Protein AF-A0A9E5WTF8-F1 (afdb_monomer)

Solvent-accessible surface area (backbone atoms only — not comparable to full-atom values): 7178 Å² total; per-residue (Å²): 110,54,44,48,62,85,76,63,56,69,70,56,24,52,53,30,28,55,54,28,50,52,54,48,51,51,21,52,51,52,34,66,78,70,57,61,86,68,51,60,61,52,31,54,53,49,21,54,51,39,41,59,47,38,70,58,53,43,78,58,86,84,55,96,36,55,44,57,60,79,51,29,36,63,36,16,71,74,64,34,52,36,41,21,32,50,19,43,41,53,34,50,52,49,29,27,73,78,64,65,52,28,14,75,66,26,38,20,43,42,34,34,53,38,20,43,48,42,9,42,47,40,32,53,52,49,53,50,53,48,53,63,63,60,65,71,77,78,126

Structure (mmCIF, N/CA/C/O backbone):
data_AF-A0A9E5WTF8-F1
#
_entry.id   AF-A0A9E5WTF8-F1
#
loop_
_atom_site.group_PDB
_atom_site.id
_atom_site.type_symbol
_atom_site.label_atom_id
_atom_site.label_alt_id
_atom_site.label_comp_id
_atom_site.label_asym_id
_atom_site.label_entity_id
_atom_site.label_seq_id
_atom_site.pdbx_PDB_ins_code
_atom_site.Cartn_x
_atom_site.Cartn_y
_atom_site.Cartn_z
_atom_site.occupancy
_atom_site.B_iso_or_equiv
_atom_site.auth_seq_id
_atom_site.auth_comp_id
_atom_site.auth_asym_id
_atom_site.auth_atom_id
_atom_site.pdbx_PDB_model_num
ATOM 1 N N . MET A 1 1 ? 8.956 -5.361 -1.681 1.00 86.56 1 MET A N 1
ATOM 2 C CA . MET A 1 1 ? 10.232 -4.750 -2.101 1.00 86.56 1 MET A CA 1
ATOM 3 C C . MET A 1 1 ? 10.077 -4.379 -3.545 1.00 86.56 1 MET A C 1
ATOM 5 O O . MET A 1 1 ? 9.512 -5.186 -4.265 1.00 86.56 1 MET A O 1
ATOM 9 N N . HIS A 1 2 ? 10.523 -3.206 -3.960 1.00 91.56 2 HIS A N 1
ATOM 10 C CA . HIS A 1 2 ? 10.220 -2.689 -5.289 1.00 91.56 2 HIS A CA 1
ATOM 11 C C . HIS A 1 2 ? 10.789 -3.562 -6.404 1.00 91.56 2 HIS A C 1
ATOM 13 O O . HIS A 1 2 ? 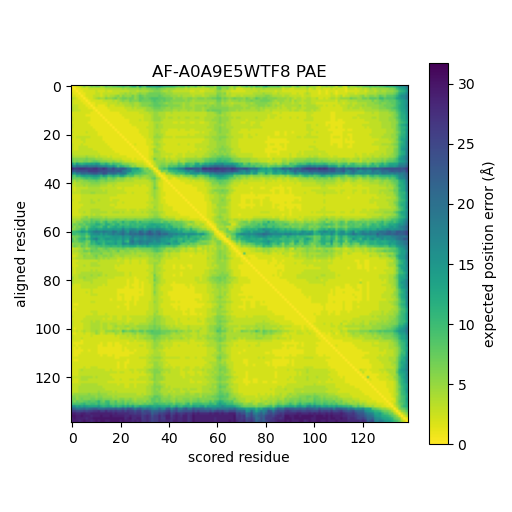11.931 -4.011 -6.358 1.00 91.56 2 HIS A O 1
ATOM 19 N N . ILE A 1 3 ? 9.954 -3.799 -7.407 1.00 91.94 3 ILE A N 1
ATOM 20 C CA . ILE A 1 3 ? 10.281 -4.511 -8.634 1.00 91.94 3 ILE A CA 1
ATOM 21 C C . ILE A 1 3 ? 10.601 -3.450 -9.693 1.00 91.94 3 ILE A C 1
ATOM 23 O O . ILE A 1 3 ? 9.733 -2.607 -9.964 1.00 91.94 3 ILE A O 1
ATOM 27 N N . PRO A 1 4 ? 11.817 -3.451 -10.269 1.00 90.69 4 PRO A N 1
ATOM 28 C CA . PRO A 1 4 ? 12.174 -2.552 -11.359 1.00 90.69 4 PRO A CA 1
ATOM 29 C C . PRO A 1 4 ? 11.550 -3.001 -12.688 1.00 90.69 4 PRO A C 1
ATOM 31 O O . PRO A 1 4 ? 11.152 -4.158 -12.859 1.00 90.69 4 PRO A O 1
ATOM 34 N N . ASP A 1 5 ? 11.471 -2.077 -13.646 1.00 90.38 5 ASP A N 1
ATOM 35 C CA . ASP A 1 5 ? 10.993 -2.393 -14.993 1.00 90.38 5 ASP A CA 1
ATOM 36 C C . ASP A 1 5 ? 11.931 -3.385 -15.701 1.00 90.38 5 ASP A C 1
ATOM 38 O O . ASP A 1 5 ? 13.136 -3.426 -15.457 1.00 90.38 5 ASP A O 1
ATOM 42 N N . GLY A 1 6 ? 11.362 -4.218 -16.577 1.00 87.56 6 GLY A N 1
ATOM 43 C CA . GLY A 1 6 ? 12.096 -5.247 -17.323 1.00 87.56 6 GLY A CA 1
ATOM 44 C C . GLY A 1 6 ? 12.270 -6.586 -16.596 1.00 87.56 6 GLY A C 1
ATOM 45 O O . GLY A 1 6 ? 12.685 -7.555 -17.223 1.00 87.56 6 GLY A O 1
ATOM 46 N N . VAL A 1 7 ? 11.910 -6.679 -15.308 1.00 89.62 7 VAL A N 1
ATOM 47 C CA . VAL A 1 7 ? 11.937 -7.950 -14.552 1.00 89.62 7 VAL A CA 1
ATOM 48 C C . VAL A 1 7 ? 10.707 -8.817 -14.827 1.00 89.62 7 VAL A C 1
ATOM 50 O O . VAL A 1 7 ? 10.803 -10.041 -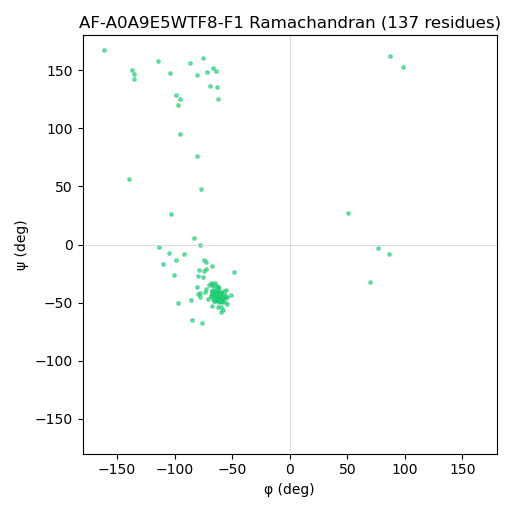14.861 1.00 89.62 7 VAL A O 1
ATOM 53 N N . LEU A 1 8 ? 9.541 -8.194 -15.007 1.00 91.31 8 LEU A N 1
ATOM 54 C CA . LEU A 1 8 ? 8.276 -8.884 -15.266 1.00 91.31 8 LEU A CA 1
ATOM 55 C C . LEU A 1 8 ? 7.894 -8.773 -16.742 1.00 91.31 8 LEU A C 1
ATOM 57 O O . LEU A 1 8 ? 8.152 -7.752 -17.383 1.00 91.31 8 LEU A O 1
ATOM 61 N N . SER A 1 9 ? 7.233 -9.807 -17.271 1.00 95.25 9 SER A N 1
ATOM 62 C CA . SER A 1 9 ? 6.649 -9.743 -18.611 1.00 95.25 9 SER A CA 1
ATOM 63 C C . SER A 1 9 ? 5.494 -8.739 -18.649 1.00 95.25 9 SER A C 1
ATOM 65 O O . SER A 1 9 ? 4.795 -8.521 -17.655 1.00 95.25 9 SER A O 1
ATOM 67 N N . THR A 1 10 ? 5.256 -8.146 -19.818 1.00 94.00 10 THR A N 1
ATOM 68 C CA . THR A 1 10 ? 4.179 -7.166 -20.021 1.00 94.00 10 THR A CA 1
ATOM 69 C C . THR A 1 10 ? 2.813 -7.722 -19.617 1.00 94.00 10 THR A C 1
ATOM 71 O O . THR A 1 10 ? 2.025 -7.021 -18.990 1.00 94.00 10 THR A O 1
ATOM 74 N N . GLU A 1 11 ? 2.553 -8.997 -19.905 1.00 95.75 11 GLU A N 1
ATOM 75 C CA . GLU A 1 11 ? 1.315 -9.689 -19.534 1.00 95.75 11 GLU A CA 1
ATOM 76 C C . GLU A 1 11 ? 1.105 -9.714 -18.013 1.00 95.75 11 GLU A C 1
ATOM 78 O O . GLU A 1 11 ? 0.014 -9.406 -17.529 1.00 95.75 11 GLU A O 1
ATOM 83 N N . VAL A 1 12 ? 2.161 -10.006 -17.244 1.00 96.19 12 VAL A N 1
ATOM 84 C CA . VAL A 1 12 ? 2.115 -10.011 -15.774 1.00 96.19 12 VAL A CA 1
ATOM 85 C C . VAL A 1 12 ? 1.917 -8.597 -15.233 1.00 96.19 12 VAL A C 1
ATOM 87 O O . VAL A 1 12 ? 1.113 -8.401 -14.320 1.00 96.19 12 VAL A O 1
ATOM 90 N N . CYS A 1 13 ? 2.596 -7.599 -15.800 1.00 96.00 13 CYS A N 1
ATOM 91 C CA . CYS A 1 13 ? 2.407 -6.196 -15.425 1.00 96.00 13 CYS A CA 1
ATOM 92 C C . CYS A 1 13 ? 0.956 -5.741 -15.635 1.00 96.00 13 CYS A C 1
ATOM 94 O O . CYS A 1 13 ? 0.359 -5.152 -14.735 1.00 96.00 13 CYS A O 1
ATOM 96 N N . VAL A 1 14 ? 0.352 -6.074 -16.781 1.00 96.25 14 VAL A N 1
ATOM 97 C CA . VAL A 1 14 ? -1.051 -5.745 -17.074 1.00 96.25 14 VAL A CA 1
ATOM 98 C C . VAL A 1 14 ? -1.993 -6.472 -16.116 1.00 96.25 14 VAL A C 1
ATOM 100 O O . VAL A 1 14 ? -2.852 -5.837 -15.503 1.00 96.25 14 VAL A O 1
ATOM 103 N N . ALA A 1 15 ? -1.816 -7.782 -15.928 1.00 97.38 15 ALA A N 1
ATOM 104 C CA . ALA A 1 15 ? -2.671 -8.576 -15.049 1.00 97.38 15 ALA A CA 1
ATOM 105 C C . ALA A 1 15 ? -2.623 -8.073 -13.597 1.00 97.38 15 ALA A C 1
ATOM 107 O O . ALA A 1 15 ? -3.661 -7.825 -12.979 1.00 97.38 15 ALA A O 1
ATOM 108 N N . THR A 1 16 ? -1.420 -7.860 -13.058 1.00 97.31 16 THR A N 1
ATOM 109 C CA . THR A 1 16 ? -1.239 -7.319 -11.702 1.00 97.31 16 THR A CA 1
ATOM 110 C C . THR A 1 16 ? -1.728 -5.877 -11.588 1.00 97.31 16 THR A C 1
ATOM 112 O O . THR A 1 16 ? -2.297 -5.519 -10.561 1.00 97.31 16 THR A O 1
ATOM 115 N N . GLY A 1 17 ? -1.594 -5.066 -12.641 1.00 97.12 17 GLY A N 1
ATOM 116 C CA . GLY A 1 17 ? -2.163 -3.721 -12.725 1.00 97.12 17 GLY A CA 1
ATOM 117 C C . GLY A 1 17 ? -3.683 -3.710 -12.590 1.00 97.12 17 GLY A C 1
ATOM 118 O O . GLY A 1 17 ? -4.213 -2.961 -11.771 1.00 97.12 17 GLY A O 1
ATOM 119 N N . VAL A 1 18 ? -4.385 -4.581 -13.320 1.00 97.81 18 VAL A N 1
ATOM 120 C CA . VAL A 1 18 ? -5.852 -4.706 -13.238 1.00 97.81 18 VAL A CA 1
ATOM 121 C C . VAL A 1 18 ? -6.292 -5.139 -11.838 1.00 97.81 18 VAL A C 1
ATOM 123 O O . VAL A 1 18 ? -7.189 -4.527 -11.254 1.00 97.81 18 VAL A O 1
ATOM 126 N N . VAL A 1 19 ? -5.642 -6.156 -11.265 1.00 97.88 19 VAL A N 1
ATOM 127 C CA . VAL A 1 19 ? -5.968 -6.643 -9.913 1.00 97.88 19 VAL A CA 1
ATOM 128 C C . VAL A 1 19 ? -5.723 -5.556 -8.862 1.00 97.88 19 VAL A C 1
ATOM 130 O O . VAL A 1 19 ? -6.586 -5.305 -8.017 1.00 97.88 19 VAL A O 1
ATOM 133 N N . SER A 1 20 ? -4.582 -4.870 -8.935 1.00 97.38 20 SER A N 1
ATOM 134 C CA . SER A 1 20 ? -4.243 -3.769 -8.032 1.00 97.38 20 SER A CA 1
ATOM 135 C C . SER A 1 20 ? -5.209 -2.600 -8.151 1.00 97.38 20 SER A C 1
ATOM 137 O O . SER A 1 20 ? -5.655 -2.082 -7.130 1.00 97.38 20 SER A O 1
ATOM 139 N N . ALA A 1 21 ? -5.599 -2.216 -9.369 1.00 97.69 21 ALA A N 1
ATOM 140 C CA . ALA A 1 21 ? -6.591 -1.168 -9.585 1.00 97.69 21 ALA A CA 1
ATOM 141 C C . ALA A 1 21 ? -7.937 -1.526 -8.933 1.00 97.69 21 ALA A C 1
ATOM 143 O O . ALA A 1 21 ? -8.537 -0.684 -8.265 1.00 97.69 21 ALA A O 1
ATOM 144 N N . GLY A 1 22 ? -8.376 -2.785 -9.046 1.00 97.88 22 GLY A N 1
ATOM 145 C CA . GLY A 1 22 ? -9.568 -3.282 -8.356 1.00 97.88 22 GLY A CA 1
ATOM 146 C C . GLY A 1 22 ? -9.448 -3.206 -6.830 1.00 97.88 22 GLY A C 1
ATOM 147 O O . GLY A 1 22 ? -10.342 -2.687 -6.160 1.00 97.88 22 GLY A O 1
ATOM 148 N N . ALA A 1 23 ? -8.323 -3.661 -6.269 1.00 97.25 23 ALA A N 1
ATOM 149 C CA . ALA A 1 23 ? -8.081 -3.642 -4.826 1.00 97.25 23 ALA A CA 1
ATOM 150 C C . ALA A 1 23 ? -8.016 -2.213 -4.252 1.00 97.25 23 ALA A C 1
ATOM 152 O O . ALA A 1 23 ? -8.615 -1.925 -3.210 1.00 97.25 23 ALA A O 1
ATOM 153 N N . VAL A 1 24 ? -7.334 -1.298 -4.945 1.00 97.38 24 VAL A N 1
ATOM 154 C CA . VAL A 1 24 ? -7.237 0.117 -4.561 1.00 97.38 24 VAL A CA 1
ATOM 155 C C . VAL A 1 24 ? -8.585 0.813 -4.724 1.00 97.38 24 VAL A C 1
ATOM 157 O O . VAL A 1 24 ? -9.015 1.517 -3.812 1.00 97.38 24 VAL A O 1
ATOM 160 N N . GLY A 1 25 ? -9.297 0.576 -5.829 1.00 96.94 25 GLY A N 1
ATOM 161 C CA . GLY A 1 25 ? -10.637 1.118 -6.061 1.00 96.94 25 GLY A CA 1
ATOM 162 C C . GLY A 1 25 ? -11.630 0.693 -4.978 1.00 96.94 25 GLY A C 1
ATOM 163 O O . GLY A 1 25 ? -12.352 1.526 -4.426 1.00 96.94 25 GLY A O 1
ATOM 164 N N . TYR A 1 26 ? -11.604 -0.583 -4.590 1.00 96.31 26 TYR A N 1
ATOM 165 C CA . TYR A 1 26 ? -12.406 -1.087 -3.478 1.00 96.31 26 TYR A CA 1
ATOM 166 C C . TYR A 1 26 ? -12.004 -0.460 -2.135 1.00 96.31 26 TYR A C 1
ATOM 168 O O . TYR A 1 26 ? -12.871 -0.064 -1.353 1.00 96.31 26 TYR A O 1
ATOM 176 N N . SER A 1 27 ? -10.702 -0.306 -1.882 1.00 94.44 27 SER A N 1
ATOM 177 C CA . SER A 1 27 ? -10.188 0.349 -0.672 1.00 94.44 27 SER A CA 1
ATOM 178 C C . SER A 1 27 ? -10.630 1.811 -0.587 1.00 94.44 27 SER A C 1
ATOM 180 O O . SER A 1 27 ? -11.087 2.247 0.466 1.00 94.44 27 SER A O 1
ATOM 182 N N . LEU A 1 28 ? -10.585 2.553 -1.697 1.00 93.44 28 LEU A N 1
ATOM 183 C CA . LEU A 1 28 ? -11.080 3.929 -1.790 1.00 93.44 28 LEU A CA 1
ATOM 184 C C . LEU A 1 28 ? -12.585 4.014 -1.529 1.00 93.44 28 LEU A C 1
ATOM 186 O O . LEU A 1 28 ? -13.026 4.894 -0.789 1.00 93.44 28 LEU A O 1
ATOM 190 N N . HIS A 1 29 ? -13.372 3.103 -2.107 1.00 92.81 29 HIS A N 1
ATOM 191 C CA . HIS A 1 29 ? -14.814 3.046 -1.873 1.00 92.81 29 HIS A CA 1
ATOM 192 C C . HIS A 1 29 ? -15.125 2.783 -0.395 1.00 92.81 29 HIS A C 1
ATOM 194 O O . HIS A 1 29 ? -15.867 3.543 0.226 1.00 92.81 29 HIS A O 1
ATOM 200 N N . ARG A 1 30 ? -14.489 1.764 0.198 1.00 91.25 30 ARG A N 1
ATOM 201 C CA . ARG A 1 30 ? -14.641 1.429 1.620 1.00 91.25 30 ARG A CA 1
ATOM 202 C C . ARG A 1 30 ? -14.208 2.564 2.532 1.00 91.25 30 ARG A C 1
ATOM 204 O O . ARG A 1 30 ? -14.907 2.851 3.499 1.00 91.25 30 ARG A O 1
ATOM 211 N N . MET A 1 31 ? -13.090 3.212 2.210 1.00 87.00 31 MET A N 1
ATOM 212 C CA . MET A 1 31 ? -12.604 4.381 2.925 1.00 87.00 31 MET A CA 1
ATOM 213 C C . MET A 1 31 ? -13.682 5.472 2.892 1.00 87.00 31 MET A C 1
ATOM 215 O O . MET A 1 31 ? -14.206 5.819 3.940 1.00 87.00 31 MET A O 1
ATOM 219 N N . LYS A 1 32 ? -14.150 5.904 1.716 1.00 83.31 32 LYS A N 1
ATOM 220 C CA . LYS A 1 32 ? -15.224 6.909 1.605 1.00 83.31 32 LYS A CA 1
ATOM 221 C C . LYS A 1 32 ? -16.467 6.582 2.436 1.00 83.31 32 LYS A C 1
ATOM 223 O O . LYS A 1 32 ? -16.988 7.465 3.102 1.00 83.31 32 LYS A O 1
ATOM 228 N N . THR A 1 33 ? -16.924 5.330 2.426 1.00 77.12 33 THR A N 1
ATOM 229 C CA . THR A 1 33 ? -18.110 4.917 3.199 1.00 77.12 33 THR A CA 1
ATOM 230 C C . THR A 1 33 ? -17.880 4.840 4.710 1.00 77.12 33 THR A C 1
ATOM 232 O O . THR A 1 33 ? -18.841 4.859 5.470 1.00 77.12 33 THR A O 1
ATOM 235 N N . ALA A 1 34 ? -16.626 4.718 5.151 1.00 67.81 34 ALA A N 1
ATOM 236 C CA . ALA A 1 34 ? -16.256 4.537 6.552 1.00 67.81 34 ALA A CA 1
ATOM 237 C C . ALA A 1 34 ? -15.673 5.803 7.206 1.00 67.81 34 ALA A C 1
ATOM 239 O O . ALA A 1 34 ? -15.411 5.784 8.409 1.00 67.81 34 ALA A O 1
ATOM 240 N N . LEU A 1 35 ? -15.415 6.878 6.451 1.00 63.00 35 LEU A N 1
ATOM 241 C CA . LEU A 1 35 ? -14.637 8.011 6.951 1.00 63.00 35 LEU A CA 1
ATOM 242 C C . LEU A 1 35 ? -15.474 9.165 7.508 1.00 63.00 35 LEU A C 1
ATOM 244 O O . LEU A 1 35 ? -16.259 9.791 6.806 1.00 63.00 35 LEU A O 1
ATOM 248 N N . ALA A 1 36 ? -15.160 9.507 8.760 1.00 62.34 36 ALA A N 1
ATOM 249 C CA . ALA A 1 36 ? -15.235 10.860 9.296 1.00 62.34 36 ALA A CA 1
ATOM 250 C C . ALA A 1 36 ? -14.097 11.726 8.706 1.00 62.34 36 ALA A C 1
ATOM 252 O O . ALA A 1 36 ? -12.997 11.216 8.473 1.00 62.34 36 ALA A O 1
ATOM 253 N N . ASP A 1 37 ? -14.322 13.033 8.531 1.00 68.62 37 ASP A N 1
ATOM 254 C CA . ASP A 1 37 ? -13.427 13.992 7.841 1.00 68.62 37 ASP A CA 1
ATOM 255 C C . ASP A 1 37 ? -11.941 13.955 8.265 1.00 68.62 37 ASP A C 1
ATOM 257 O O . ASP A 1 37 ? -11.050 14.323 7.499 1.00 68.62 37 ASP A O 1
ATOM 261 N N . ARG A 1 38 ? -11.634 13.474 9.477 1.00 78.19 38 ARG A N 1
ATOM 262 C CA . ARG A 1 38 ? -10.271 13.443 10.037 1.00 78.19 38 ARG A CA 1
ATOM 263 C C . ARG A 1 38 ? -9.352 12.373 9.450 1.00 78.19 38 ARG A C 1
ATOM 265 O O . ARG A 1 38 ? -8.135 12.526 9.527 1.00 78.19 38 ARG A O 1
ATOM 272 N N . THR A 1 39 ? -9.874 11.296 8.872 1.00 82.75 39 THR A N 1
ATOM 273 C CA . THR A 1 39 ? -9.011 10.182 8.442 1.00 82.75 39 THR A CA 1
ATOM 274 C C . THR A 1 39 ? -8.296 10.455 7.120 1.00 82.75 39 THR A C 1
ATOM 276 O O . THR A 1 39 ? -7.236 9.880 6.873 1.00 82.75 39 THR A O 1
ATOM 279 N N . ILE A 1 40 ? -8.808 11.371 6.292 1.00 88.06 40 ILE A N 1
ATOM 280 C CA . ILE A 1 40 ? -8.141 11.779 5.046 1.00 88.06 40 ILE A CA 1
ATOM 281 C C . ILE A 1 40 ? -6.769 12.422 5.354 1.00 88.06 40 ILE A C 1
ATOM 283 O O . ILE A 1 40 ? -5.762 11.898 4.870 1.00 88.06 40 ILE A O 1
ATOM 287 N N . PRO A 1 41 ? -6.667 13.458 6.219 1.00 91.62 41 PRO A N 1
ATOM 288 C CA . PRO A 1 41 ? -5.374 13.998 6.650 1.00 91.62 41 PRO A CA 1
ATOM 289 C C . PRO A 1 41 ? -4.438 12.960 7.281 1.00 91.62 41 PRO A C 1
ATOM 291 O O . PRO A 1 41 ? -3.250 12.926 6.963 1.00 91.62 41 PRO A O 1
ATOM 294 N N . LEU A 1 42 ? -4.963 12.085 8.149 1.00 92.75 42 LEU A N 1
ATOM 295 C CA . LEU A 1 42 ? -4.164 11.040 8.804 1.00 92.75 42 LEU A CA 1
ATOM 296 C C . LEU A 1 42 ? -3.558 10.056 7.793 1.00 92.75 42 LEU A C 1
ATOM 298 O O . LEU A 1 42 ? -2.417 9.629 7.958 1.00 92.75 42 LEU A O 1
ATOM 302 N N . THR A 1 43 ? -4.298 9.737 6.728 1.00 94.50 43 THR A N 1
ATOM 303 C CA . THR A 1 43 ? -3.827 8.870 5.638 1.00 94.50 43 THR A CA 1
ATOM 304 C C . THR A 1 43 ? -2.635 9.496 4.917 1.00 94.50 43 THR A C 1
ATOM 306 O O . THR A 1 43 ? -1.627 8.823 4.707 1.00 94.50 43 THR A O 1
ATOM 309 N N . GLY A 1 44 ? -2.706 10.795 4.609 1.00 94.75 44 GLY A N 1
ATOM 310 C CA . GLY A 1 44 ? -1.595 11.530 3.999 1.00 94.75 44 GLY A CA 1
ATOM 311 C C . GLY A 1 44 ? -0.358 11.608 4.899 1.00 94.75 44 GLY A C 1
ATOM 312 O O . GLY A 1 44 ? 0.753 11.358 4.437 1.00 94.75 44 GLY A O 1
ATOM 313 N N . MET A 1 45 ? -0.535 11.883 6.196 1.00 96.44 45 MET A N 1
ATOM 314 C CA . MET A 1 45 ? 0.586 11.919 7.147 1.00 96.44 45 MET A CA 1
ATOM 315 C C . MET A 1 45 ? 1.255 10.551 7.314 1.00 96.44 45 MET A C 1
ATOM 317 O O . MET A 1 45 ? 2.481 10.468 7.331 1.00 96.44 45 MET A O 1
ATOM 321 N N . MET A 1 46 ? 0.470 9.471 7.391 1.00 96.94 46 MET A N 1
ATOM 322 C CA . MET A 1 46 ? 1.024 8.116 7.430 1.00 96.94 46 MET A CA 1
ATOM 323 C C . MET A 1 46 ? 1.776 7.781 6.141 1.00 96.94 46 MET A C 1
ATOM 325 O O . MET A 1 46 ? 2.860 7.212 6.211 1.00 96.94 4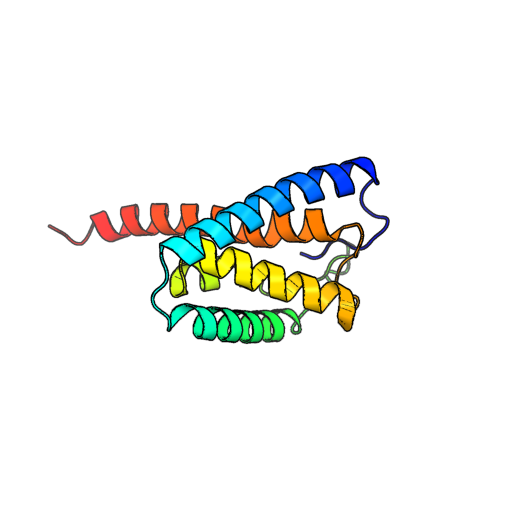6 MET A O 1
ATOM 329 N N . ALA A 1 47 ? 1.247 8.166 4.973 1.00 97.06 47 ALA A N 1
ATOM 330 C CA . ALA A 1 47 ? 1.947 7.986 3.704 1.00 97.06 47 ALA A CA 1
ATOM 331 C C . ALA A 1 47 ? 3.312 8.695 3.716 1.00 97.06 47 ALA A C 1
ATOM 333 O O . ALA A 1 47 ? 4.318 8.078 3.381 1.00 97.06 47 ALA A O 1
ATOM 334 N N . ALA A 1 48 ? 3.379 9.946 4.181 1.00 96.75 48 ALA A N 1
ATOM 335 C CA . ALA A 1 48 ? 4.641 10.680 4.300 1.00 96.75 48 ALA A CA 1
ATOM 336 C C . ALA A 1 48 ? 5.635 10.002 5.264 1.00 96.75 48 ALA A C 1
ATOM 338 O O . ALA A 1 48 ? 6.817 9.878 4.943 1.00 96.75 48 ALA A O 1
ATOM 339 N N . LEU A 1 49 ? 5.159 9.514 6.416 1.00 96.44 49 LEU A N 1
ATOM 340 C CA . LEU A 1 49 ? 5.982 8.783 7.384 1.00 96.44 49 LEU A CA 1
ATOM 341 C C . LEU A 1 49 ? 6.548 7.488 6.788 1.00 96.44 49 LEU A C 1
ATOM 343 O O . LEU A 1 49 ? 7.744 7.222 6.904 1.00 96.44 49 LEU A O 1
ATOM 347 N N . VAL A 1 50 ? 5.698 6.681 6.149 1.00 96.50 50 VAL A N 1
ATOM 348 C CA . VAL A 1 50 ? 6.118 5.421 5.525 1.00 96.50 50 VAL A CA 1
ATOM 349 C C . VAL A 1 50 ? 7.079 5.684 4.377 1.00 96.50 50 VAL A C 1
ATOM 351 O O . VAL A 1 50 ? 8.096 5.004 4.291 1.00 96.50 50 VAL A O 1
ATOM 354 N N . PHE A 1 51 ? 6.804 6.686 3.539 1.00 95.81 51 PHE A N 1
ATOM 355 C CA . PHE A 1 51 ? 7.706 7.109 2.474 1.00 95.81 51 PHE A CA 1
ATOM 356 C C . PHE A 1 51 ? 9.099 7.437 3.028 1.00 95.81 51 PHE A C 1
ATOM 358 O O . PHE A 1 51 ? 10.088 6.873 2.565 1.00 95.81 51 PHE A O 1
ATOM 365 N N . ALA A 1 52 ? 9.177 8.281 4.062 1.00 94.50 52 ALA A N 1
ATOM 366 C CA . ALA A 1 52 ? 10.445 8.638 4.692 1.00 94.50 52 ALA A CA 1
ATOM 367 C C . ALA A 1 52 ? 11.171 7.405 5.259 1.00 94.50 52 ALA A C 1
ATOM 369 O O . ALA A 1 52 ? 12.375 7.253 5.065 1.00 94.50 52 ALA A O 1
ATOM 370 N N . GLY A 1 53 ? 10.439 6.488 5.901 1.00 93.12 53 GLY A N 1
ATOM 371 C CA . GLY A 1 53 ? 10.997 5.229 6.398 1.00 93.12 53 GLY A CA 1
ATOM 372 C C . GLY A 1 53 ? 11.489 4.291 5.289 1.00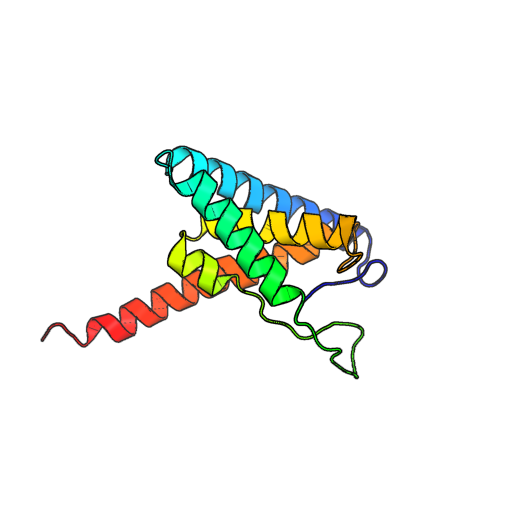 93.12 53 GLY A C 1
ATOM 373 O O . GLY A 1 53 ? 12.474 3.587 5.482 1.00 93.12 53 GLY A O 1
ATOM 374 N N . GLN A 1 54 ? 10.841 4.292 4.124 1.00 94.00 54 GLN A N 1
ATOM 375 C CA . GLN A 1 54 ? 11.235 3.488 2.964 1.00 94.00 54 GLN A CA 1
ATOM 376 C C . GLN A 1 54 ? 12.457 4.045 2.230 1.00 94.00 54 GLN A C 1
ATOM 378 O O . GLN A 1 54 ? 13.220 3.275 1.655 1.00 94.00 54 GLN A O 1
ATOM 383 N N . MET A 1 55 ? 12.681 5.361 2.284 1.00 90.62 55 MET A N 1
ATOM 384 C CA . MET A 1 55 ? 13.903 5.977 1.750 1.00 90.62 55 MET A CA 1
ATOM 385 C C . MET A 1 55 ? 15.156 5.582 2.541 1.00 90.62 55 MET A C 1
ATOM 387 O O . MET A 1 55 ? 16.266 5.670 2.022 1.00 90.62 55 MET A O 1
ATOM 391 N N . VAL A 1 56 ? 14.994 5.084 3.769 1.00 89.19 56 VAL A N 1
ATOM 392 C CA . VAL A 1 56 ? 16.058 4.373 4.484 1.00 89.19 56 VAL A CA 1
ATOM 393 C C . VAL A 1 56 ? 16.103 2.931 3.970 1.00 89.19 56 VAL A C 1
ATOM 395 O O . VAL A 1 56 ? 15.607 2.000 4.609 1.00 89.19 56 VAL A O 1
ATOM 398 N N . ASN A 1 57 ? 16.669 2.758 2.777 1.00 82.88 57 ASN A N 1
ATOM 399 C CA . ASN A 1 57 ? 16.854 1.458 2.142 1.00 82.88 57 ASN A CA 1
ATOM 400 C C . ASN A 1 57 ? 18.338 1.090 2.003 1.00 82.88 57 ASN A C 1
ATOM 402 O O . ASN A 1 57 ? 19.224 1.941 2.054 1.00 82.88 57 ASN A O 1
ATOM 406 N N . PHE A 1 58 ? 18.605 -0.208 1.873 1.00 83.12 58 PHE A N 1
ATOM 407 C CA . PHE A 1 58 ? 19.945 -0.763 1.702 1.00 83.12 58 PHE A CA 1
ATOM 408 C C . PHE A 1 58 ? 19.949 -1.827 0.597 1.00 83.12 58 PHE A C 1
ATOM 410 O O . PHE A 1 58 ? 18.988 -2.587 0.474 1.00 83.12 58 PHE A O 1
ATOM 417 N N . PRO A 1 59 ? 21.003 -1.920 -0.229 1.00 78.25 59 PRO A N 1
ATOM 418 C CA . PRO A 1 59 ? 21.067 -2.914 -1.296 1.00 78.25 59 PRO A CA 1
ATOM 419 C C . PRO A 1 59 ? 21.221 -4.322 -0.711 1.00 78.25 59 PRO A C 1
ATOM 421 O O . PRO A 1 59 ? 22.042 -4.541 0.178 1.00 78.25 59 PRO A O 1
ATOM 424 N N . LEU A 1 60 ? 20.474 -5.301 -1.235 1.00 74.81 60 LEU A N 1
ATOM 425 C CA . LEU A 1 60 ? 20.554 -6.688 -0.754 1.00 74.81 60 LEU A CA 1
ATOM 426 C C . LEU A 1 60 ? 21.705 -7.500 -1.371 1.00 74.81 60 LEU A C 1
ATOM 428 O O . LEU A 1 60 ? 21.829 -8.685 -1.080 1.00 74.81 60 LEU A O 1
ATOM 432 N N . GLY A 1 61 ? 22.576 -6.882 -2.177 1.00 65.56 61 GLY A N 1
ATOM 433 C CA . GLY A 1 61 ? 23.866 -7.422 -2.641 1.00 65.56 61 GLY A CA 1
ATOM 434 C C . GLY A 1 61 ? 23.807 -8.594 -3.633 1.00 65.56 61 GLY A C 1
ATOM 435 O O . GLY A 1 61 ? 24.668 -8.689 -4.499 1.00 65.56 61 GLY A O 1
ATOM 436 N N . VAL A 1 62 ? 22.797 -9.462 -3.542 1.00 72.69 62 VAL A N 1
ATOM 437 C CA . VAL A 1 62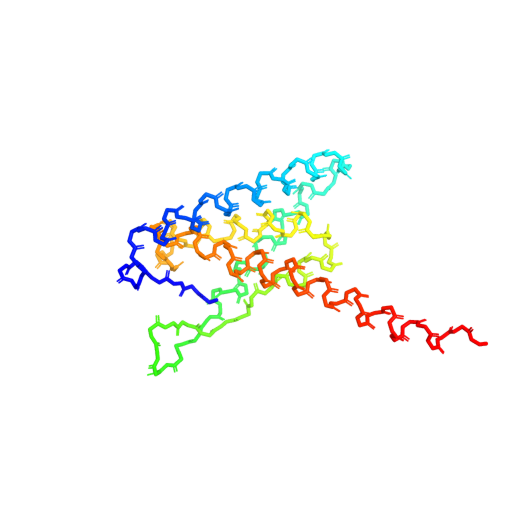 ? 22.660 -10.699 -4.337 1.00 72.69 62 VAL A CA 1
ATOM 438 C C . VAL A 1 62 ? 21.528 -10.653 -5.363 1.00 72.69 62 VAL A C 1
ATOM 440 O O . VAL A 1 62 ? 21.496 -11.456 -6.289 1.00 72.69 62 VAL A O 1
ATOM 443 N N . VAL A 1 63 ? 20.598 -9.714 -5.216 1.00 74.00 63 VAL A N 1
ATOM 444 C CA . VAL A 1 63 ? 19.442 -9.522 -6.098 1.00 74.00 63 VAL A CA 1
ATOM 445 C C . VAL A 1 63 ? 19.254 -8.028 -6.364 1.00 74.00 63 VAL A C 1
ATOM 447 O O . VAL A 1 63 ? 19.586 -7.224 -5.490 1.00 74.00 63 VAL A O 1
ATOM 450 N N . PRO A 1 64 ? 18.716 -7.630 -7.534 1.00 67.94 64 PRO A N 1
ATOM 451 C CA . PRO A 1 64 ? 18.501 -6.229 -7.901 1.00 67.94 64 PRO A CA 1
ATOM 452 C C . PRO A 1 64 ? 17.269 -5.642 -7.186 1.00 67.94 64 PRO A C 1
ATOM 454 O O . PRO A 1 64 ? 16.394 -5.050 -7.810 1.00 67.94 64 PRO A O 1
ATOM 457 N N . VAL A 1 65 ? 17.173 -5.855 -5.873 1.00 73.81 65 VAL A N 1
ATOM 458 C CA . VAL A 1 65 ? 16.130 -5.305 -5.005 1.00 73.81 65 VAL A CA 1
ATOM 459 C C . VAL A 1 65 ? 16.762 -4.763 -3.724 1.00 73.81 65 VAL A C 1
ATOM 461 O O . VAL A 1 65 ? 17.763 -5.286 -3.224 1.00 73.81 65 VAL A O 1
ATOM 464 N N . SER A 1 66 ? 16.180 -3.695 -3.194 1.00 75.12 66 SER A N 1
ATOM 465 C CA . SER A 1 66 ? 16.581 -3.107 -1.920 1.00 75.12 66 SER A CA 1
ATOM 466 C C . SER A 1 66 ? 15.860 -3.783 -0.749 1.00 75.12 66 SER A C 1
ATOM 468 O O . SER A 1 66 ? 14.805 -4.397 -0.909 1.00 75.12 66 SER A O 1
ATOM 470 N N . GLY A 1 67 ? 16.470 -3.699 0.432 1.00 82.31 67 GLY A N 1
ATOM 471 C CA . GLY A 1 67 ? 15.932 -4.018 1.749 1.00 82.31 67 GLY A CA 1
ATOM 472 C C . GLY A 1 67 ? 15.480 -2.730 2.436 1.00 82.31 67 GLY A C 1
ATOM 473 O O . GLY A 1 67 ? 16.249 -1.776 2.489 1.00 82.31 67 GLY A O 1
ATOM 474 N N . HIS A 1 68 ? 14.250 -2.674 2.949 1.00 89.56 68 HIS A N 1
ATOM 475 C CA . HIS A 1 68 ? 13.729 -1.516 3.684 1.00 89.56 68 HIS A CA 1
ATOM 476 C C . HIS A 1 68 ? 12.502 -1.889 4.525 1.00 89.56 68 HIS A C 1
ATOM 478 O O . HIS A 1 68 ? 11.888 -2.947 4.353 1.00 89.56 68 HIS A O 1
ATOM 484 N N . LEU A 1 69 ? 12.110 -0.986 5.426 1.00 90.12 69 LEU A N 1
ATOM 485 C CA . LEU A 1 69 ? 10.848 -1.085 6.154 1.00 90.12 69 LEU A CA 1
ATOM 486 C C . LEU A 1 69 ? 9.674 -1.016 5.167 1.00 90.12 69 LEU A C 1
ATOM 488 O O . LEU A 1 69 ? 9.560 -0.052 4.424 1.00 90.12 69 LEU A O 1
ATOM 492 N N . LEU A 1 70 ? 8.759 -1.989 5.172 1.00 92.06 70 LEU A N 1
ATOM 493 C CA . LEU A 1 70 ? 7.578 -1.930 4.296 1.00 92.06 70 LEU A CA 1
ATOM 494 C C . LEU A 1 70 ? 6.502 -0.981 4.845 1.00 92.06 70 LEU A C 1
ATOM 496 O O . LEU A 1 70 ? 5.913 -0.229 4.082 1.00 92.06 70 LEU A O 1
ATOM 500 N N . GLY A 1 71 ? 6.237 -0.997 6.156 1.00 92.06 71 GLY A N 1
ATOM 501 C CA . GLY A 1 71 ? 5.290 -0.074 6.808 1.00 92.06 71 GLY A CA 1
ATOM 502 C C . GLY A 1 71 ? 3.796 -0.383 6.608 1.00 92.06 71 GLY A C 1
ATOM 503 O O . GLY A 1 71 ? 2.952 0.269 7.224 1.00 92.06 71 G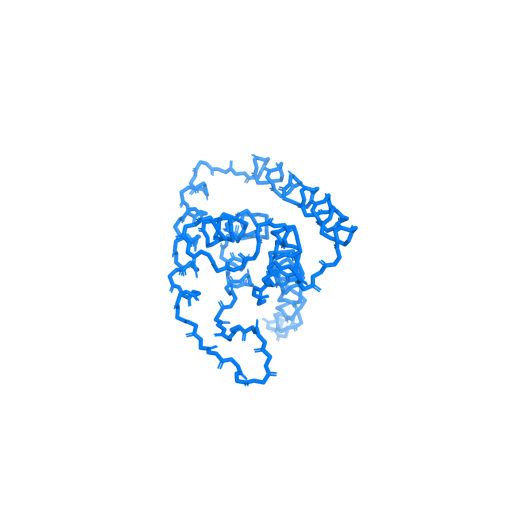LY A O 1
ATOM 504 N N . GLY A 1 72 ? 3.444 -1.404 5.819 1.00 93.06 72 GLY A N 1
ATOM 505 C CA . GLY A 1 72 ? 2.053 -1.734 5.471 1.00 93.06 72 GLY A CA 1
ATOM 506 C C . GLY A 1 72 ? 1.203 -2.196 6.659 1.00 93.06 72 GLY A C 1
ATOM 507 O O . GLY A 1 72 ? 0.120 -1.661 6.886 1.00 93.06 72 GLY A O 1
ATOM 508 N N . VAL A 1 73 ? 1.705 -3.140 7.464 1.00 94.81 73 VAL A N 1
ATOM 509 C CA . VAL A 1 73 ? 0.978 -3.638 8.651 1.00 94.81 73 VAL A CA 1
ATOM 510 C C . VAL A 1 73 ? 0.865 -2.564 9.730 1.00 94.81 73 VAL A C 1
ATOM 512 O O . VAL A 1 73 ? -0.198 -2.416 10.326 1.00 94.81 73 VAL A O 1
ATOM 515 N N . LEU A 1 74 ? 1.925 -1.775 9.945 1.00 94.69 74 LEU A N 1
ATOM 516 C CA . LEU A 1 74 ? 1.908 -0.634 10.867 1.00 94.69 74 LEU A CA 1
ATOM 517 C C . LEU A 1 74 ? 0.825 0.375 10.462 1.00 94.69 74 LEU A C 1
ATOM 519 O O . LEU A 1 74 ? -0.013 0.746 11.281 1.00 94.69 74 LEU A O 1
ATOM 523 N N . SER A 1 75 ? 0.794 0.753 9.183 1.00 95.31 75 SER A N 1
ATOM 524 C CA . SER A 1 75 ? -0.221 1.660 8.640 1.00 95.31 75 SER A CA 1
ATOM 525 C C . SER A 1 75 ? -1.629 1.102 8.832 1.00 95.31 75 SER A C 1
ATOM 527 O O . SER A 1 75 ? -2.521 1.819 9.278 1.00 95.31 75 SER A O 1
ATOM 529 N N . ALA A 1 76 ? -1.832 -0.188 8.546 1.00 94.88 76 ALA A N 1
ATOM 530 C CA . ALA A 1 76 ? -3.130 -0.844 8.682 1.00 94.88 76 ALA A CA 1
ATOM 531 C C . ALA A 1 76 ? -3.577 -0.992 10.142 1.00 94.88 76 ALA A C 1
ATOM 533 O O . ALA A 1 76 ? -4.768 -0.890 10.430 1.00 94.88 76 ALA A O 1
ATOM 534 N N . ALA A 1 77 ? -2.643 -1.181 11.074 1.00 93.00 77 ALA A N 1
ATOM 535 C CA . ALA A 1 77 ? -2.935 -1.219 12.502 1.00 93.00 77 ALA A CA 1
ATOM 536 C C . ALA A 1 77 ? -3.389 0.146 13.046 1.00 93.00 77 ALA A C 1
ATOM 538 O O . ALA A 1 77 ? -4.252 0.184 13.920 1.00 93.00 77 ALA A O 1
ATOM 539 N N . VAL A 1 78 ? -2.840 1.248 12.520 1.00 92.94 78 VAL A N 1
ATOM 540 C CA . VAL A 1 78 ? -3.148 2.616 12.973 1.00 92.94 78 VAL A CA 1
ATOM 541 C C . VAL A 1 78 ? -4.381 3.198 12.276 1.00 92.94 78 VAL A C 1
ATOM 543 O O . VAL A 1 78 ? -5.253 3.755 12.937 1.00 92.94 78 VAL A O 1
ATOM 546 N N . LEU A 1 79 ? -4.463 3.084 10.949 1.00 92.38 79 LEU A N 1
ATOM 547 C CA . LEU A 1 79 ? -5.505 3.726 10.135 1.00 92.38 79 LEU A CA 1
ATOM 548 C C . LEU A 1 79 ? -6.658 2.791 9.754 1.00 92.38 79 LEU A C 1
ATOM 550 O O . LEU A 1 79 ? -7.687 3.239 9.249 1.00 92.38 79 LEU A O 1
ATOM 554 N N . GLY A 1 80 ? -6.476 1.488 9.947 1.00 92.69 80 GLY A N 1
ATOM 555 C CA . GLY A 1 80 ? -7.319 0.463 9.352 1.00 92.69 80 GLY A CA 1
ATOM 556 C C . GLY A 1 80 ? -6.848 0.046 7.949 1.00 92.69 80 GLY A C 1
ATOM 557 O O . GLY A 1 80 ? -6.088 0.756 7.284 1.00 92.69 80 GLY A O 1
ATOM 558 N N . PRO A 1 81 ? -7.313 -1.122 7.473 1.00 94.50 81 PRO A N 1
ATOM 559 C CA . PRO A 1 81 ? -6.788 -1.775 6.274 1.00 94.50 81 PRO A CA 1
ATOM 560 C C . PRO A 1 81 ? -6.973 -0.945 4.997 1.00 94.50 81 PRO A C 1
ATOM 562 O O . PRO A 1 81 ? -6.054 -0.827 4.191 1.00 94.50 81 PRO A O 1
ATOM 565 N N . TRP A 1 82 ? -8.145 -0.331 4.821 1.00 94.94 82 TRP A N 1
ATOM 566 C CA . TRP A 1 82 ? -8.490 0.370 3.581 1.00 94.94 82 TRP A CA 1
ATOM 567 C C . TRP A 1 82 ? -7.706 1.674 3.408 1.00 94.94 82 TRP A C 1
ATOM 569 O O . TRP A 1 82 ? -7.114 1.894 2.355 1.00 94.94 82 TRP A O 1
ATOM 579 N N . ALA A 1 83 ? -7.638 2.499 4.457 1.00 94.69 83 ALA A N 1
ATOM 580 C CA . ALA A 1 83 ? -6.850 3.730 4.448 1.00 94.69 83 ALA A CA 1
ATOM 581 C C . ALA A 1 83 ? -5.351 3.435 4.286 1.00 94.69 83 ALA A C 1
ATOM 583 O O . ALA A 1 83 ? -4.669 4.103 3.513 1.00 94.69 83 ALA A O 1
ATOM 584 N N . ALA A 1 84 ? -4.846 2.379 4.928 1.00 95.50 84 ALA A N 1
ATOM 585 C CA . ALA A 1 84 ? -3.462 1.949 4.760 1.00 95.50 84 ALA A CA 1
ATOM 586 C C . ALA A 1 84 ? -3.140 1.484 3.335 1.00 95.50 84 ALA A C 1
ATOM 588 O O . ALA A 1 84 ? -2.084 1.831 2.816 1.00 95.50 84 ALA A O 1
ATOM 589 N N . CYS A 1 85 ? -4.036 0.743 2.675 1.00 97.06 85 CYS A N 1
ATOM 590 C CA . CYS A 1 85 ? -3.841 0.335 1.282 1.00 97.06 85 CYS A CA 1
ATOM 591 C C . CYS A 1 85 ? -3.728 1.553 0.347 1.00 97.06 85 CYS A C 1
ATOM 593 O O . CYS A 1 85 ? -2.840 1.604 -0.508 1.00 97.06 85 CYS A O 1
ATOM 595 N N . VAL A 1 86 ? -4.570 2.571 0.561 1.00 96.38 86 VAL A N 1
ATOM 596 C CA . VAL A 1 86 ? -4.511 3.839 -0.184 1.00 96.38 86 VAL A CA 1
ATOM 597 C C . VAL A 1 86 ? -3.211 4.592 0.112 1.00 96.38 86 VAL A C 1
ATOM 599 O O . VAL A 1 86 ? -2.523 4.983 -0.828 1.00 96.38 86 VAL A O 1
ATOM 602 N N . ALA A 1 87 ? -2.829 4.729 1.387 1.00 97.00 87 ALA A N 1
ATOM 603 C CA . ALA A 1 87 ? -1.573 5.370 1.785 1.00 97.00 87 ALA A CA 1
ATOM 604 C C . ALA A 1 87 ? -0.357 4.696 1.135 1.00 97.00 87 ALA A C 1
ATOM 606 O O . ALA A 1 87 ? 0.452 5.366 0.502 1.00 97.00 87 ALA A O 1
ATOM 607 N N . MET A 1 88 ? -0.262 3.366 1.219 1.00 97.75 88 MET A N 1
ATOM 608 C CA . MET A 1 88 ? 0.817 2.596 0.593 1.00 97.75 88 MET A CA 1
ATOM 609 C C . MET A 1 88 ? 0.850 2.796 -0.923 1.00 97.75 88 MET A C 1
ATOM 611 O O . MET A 1 88 ? 1.918 2.962 -1.497 1.00 97.75 88 MET A O 1
ATOM 615 N N . THR A 1 89 ? -0.310 2.829 -1.579 1.00 97.50 89 THR A N 1
ATOM 616 C CA . THR A 1 89 ? -0.381 3.078 -3.025 1.00 97.50 89 THR A CA 1
ATOM 617 C C . THR A 1 89 ? 0.145 4.470 -3.378 1.00 97.50 89 THR A C 1
ATOM 619 O O . THR A 1 89 ? 0.925 4.596 -4.317 1.00 97.50 89 THR A O 1
ATOM 622 N N . MET A 1 90 ? -0.214 5.506 -2.609 1.00 96.94 90 MET A N 1
ATOM 623 C CA . MET A 1 90 ? 0.315 6.864 -2.807 1.00 96.94 90 MET A CA 1
ATOM 624 C C . MET A 1 90 ? 1.841 6.902 -2.686 1.00 96.94 90 MET A C 1
ATOM 626 O O . MET A 1 90 ? 2.501 7.520 -3.518 1.00 96.94 90 MET A O 1
ATOM 630 N N . VAL A 1 91 ? 2.397 6.214 -1.684 1.00 97.44 91 VAL A N 1
ATOM 631 C CA . VAL A 1 91 ? 3.849 6.110 -1.481 1.00 97.44 91 VAL A CA 1
ATOM 632 C C . VAL A 1 91 ? 4.533 5.500 -2.704 1.00 97.44 91 VAL A C 1
ATOM 634 O O . VAL A 1 91 ? 5.477 6.087 -3.227 1.00 97.44 91 VAL A O 1
ATOM 637 N N . LEU A 1 92 ? 4.014 4.378 -3.210 1.00 96.69 92 LEU A N 1
ATOM 638 C CA . LEU A 1 92 ? 4.591 3.675 -4.359 1.00 96.69 92 LEU A CA 1
ATOM 639 C C . LEU A 1 92 ? 4.504 4.482 -5.658 1.00 96.69 92 LEU A C 1
ATOM 641 O O . LEU A 1 92 ? 5.438 4.466 -6.455 1.00 96.69 92 LEU A O 1
ATOM 645 N N . VAL A 1 93 ? 3.407 5.217 -5.861 1.00 97.06 93 VAL A N 1
ATOM 646 C CA . VAL A 1 93 ? 3.262 6.127 -7.007 1.00 97.06 93 VAL A CA 1
ATOM 647 C C . VAL A 1 93 ? 4.319 7.230 -6.951 1.00 97.06 93 VAL A C 1
ATOM 649 O O . VAL A 1 93 ? 4.997 7.480 -7.945 1.00 97.06 93 VAL A O 1
ATOM 652 N N . VAL A 1 94 ? 4.493 7.867 -5.789 1.00 96.31 94 VAL A N 1
ATOM 653 C CA . VAL A 1 94 ? 5.492 8.930 -5.603 1.00 96.31 94 VAL A CA 1
ATOM 654 C C . VAL A 1 94 ? 6.911 8.398 -5.805 1.00 96.31 94 VAL A C 1
ATOM 656 O O . VAL A 1 94 ? 7.701 9.028 -6.501 1.00 96.31 94 VAL A O 1
ATOM 659 N N . GLN A 1 95 ? 7.230 7.234 -5.239 1.00 94.88 95 GLN A N 1
ATOM 660 C CA . GLN A 1 95 ? 8.545 6.599 -5.369 1.00 94.88 95 GLN A CA 1
ATOM 661 C C . GLN A 1 95 ? 8.889 6.256 -6.814 1.00 94.88 95 GLN A C 1
ATOM 663 O O . GLN A 1 95 ? 9.973 6.597 -7.284 1.00 94.88 95 GLN A O 1
ATOM 668 N N . CYS A 1 96 ? 7.940 5.663 -7.536 1.00 94.19 9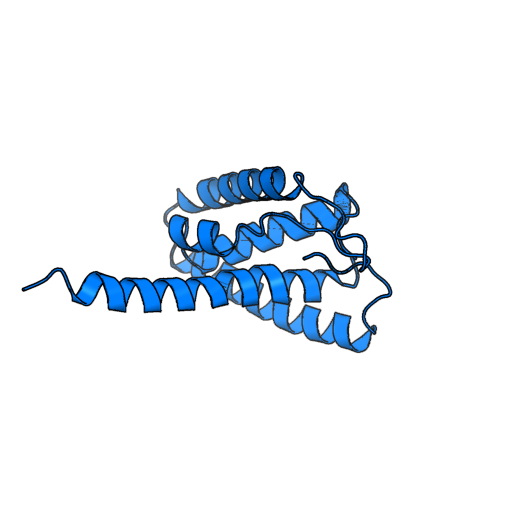6 CYS A N 1
ATOM 669 C CA . CYS A 1 96 ? 8.143 5.295 -8.926 1.00 94.19 96 CYS A CA 1
ATOM 670 C C . CYS A 1 96 ? 8.345 6.528 -9.824 1.00 94.19 96 CYS A C 1
ATOM 672 O O . CYS A 1 96 ? 9.259 6.553 -10.642 1.00 94.19 96 CYS A O 1
ATOM 674 N N . ILE A 1 97 ? 7.527 7.574 -9.650 1.00 95.00 97 ILE A N 1
ATOM 675 C CA . ILE A 1 97 ? 7.546 8.744 -10.541 1.00 95.00 97 ILE A CA 1
ATOM 676 C C . ILE A 1 97 ? 8.688 9.712 -10.206 1.00 95.00 97 ILE A C 1
ATOM 678 O O . ILE A 1 97 ? 9.321 10.237 -11.119 1.00 95.00 97 ILE A O 1
ATOM 682 N N . LEU A 1 98 ? 8.936 9.993 -8.922 1.00 93.81 98 LEU A N 1
ATOM 683 C CA . LEU A 1 98 ? 9.863 11.058 -8.509 1.00 93.81 98 LEU A CA 1
ATOM 684 C C . LEU A 1 98 ? 11.243 10.550 -8.093 1.00 93.81 98 LEU A C 1
ATOM 686 O O . LEU A 1 98 ? 12.211 11.298 -8.193 1.00 93.81 98 LEU A O 1
ATOM 690 N N . PHE A 1 99 ? 11.338 9.306 -7.621 1.00 90.81 99 PHE A N 1
ATOM 691 C CA . PHE A 1 99 ? 12.579 8.744 -7.078 1.00 90.81 99 PHE A CA 1
ATOM 692 C C . PHE A 1 99 ? 13.137 7.601 -7.929 1.00 90.81 99 PHE A C 1
ATOM 694 O O . PHE A 1 99 ? 14.205 7.088 -7.608 1.00 90.81 99 PHE A O 1
ATOM 701 N N . ALA A 1 100 ? 12.437 7.217 -9.006 1.00 90.25 100 ALA A N 1
ATOM 702 C CA . ALA A 1 100 ? 12.759 6.054 -9.835 1.00 90.25 100 ALA A CA 1
ATOM 703 C C . ALA A 1 100 ? 12.969 4.764 -9.010 1.00 90.25 100 ALA A C 1
ATOM 705 O O . ALA A 1 100 ? 13.704 3.862 -9.412 1.00 90.25 100 ALA A O 1
ATOM 706 N N . ASP A 1 101 ? 12.324 4.686 -7.841 1.00 88.38 101 ASP A N 1
ATOM 707 C CA . ASP A 1 101 ? 12.395 3.549 -6.931 1.00 88.38 101 ASP A CA 1
ATOM 708 C C . ASP A 1 101 ? 11.198 2.636 -7.215 1.00 88.38 101 ASP A C 1
ATOM 710 O O . ASP A 1 101 ? 10.069 2.881 -6.781 1.00 88.38 101 ASP A O 1
ATOM 714 N N . GLY A 1 102 ? 11.447 1.625 -8.051 1.00 87.44 102 GLY A N 1
ATOM 715 C CA . GLY A 1 102 ? 10.436 0.755 -8.649 1.00 87.44 102 GLY A CA 1
ATOM 716 C C . GLY A 1 102 ? 10.043 1.150 -10.077 1.00 87.44 102 GLY A C 1
ATOM 717 O O . GLY A 1 102 ? 10.128 2.305 -10.486 1.00 87.44 102 GLY A O 1
ATOM 718 N N . GLY A 1 103 ? 9.613 0.152 -10.849 1.00 92.25 103 GLY A N 1
ATOM 719 C CA . GLY A 1 103 ? 9.227 0.313 -12.248 1.00 92.25 103 GLY A CA 1
ATOM 720 C C . GLY A 1 103 ? 7.815 0.868 -12.439 1.00 92.25 103 GLY A C 1
ATOM 721 O O . GLY A 1 103 ? 6.907 0.541 -11.670 1.00 92.25 103 GLY A O 1
ATOM 722 N N . LEU A 1 104 ? 7.622 1.672 -13.489 1.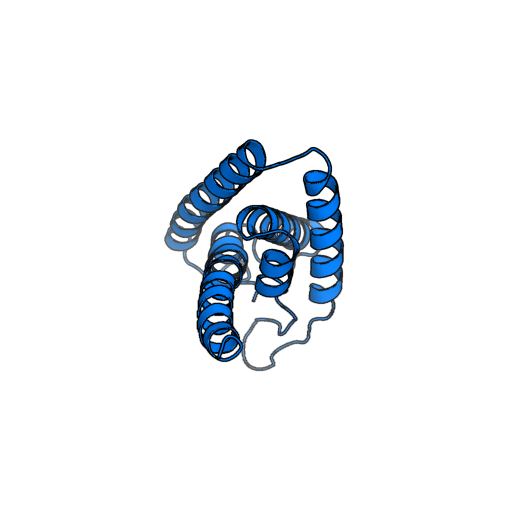00 93.25 104 LEU A N 1
ATOM 723 C CA . LEU A 1 104 ? 6.321 2.252 -13.838 1.00 93.25 104 LEU A CA 1
ATOM 724 C C . LEU A 1 104 ? 5.396 1.201 -14.444 1.00 93.25 104 LEU A C 1
ATOM 726 O O . LEU A 1 104 ? 4.219 1.135 -14.091 1.00 93.25 104 LEU A O 1
ATOM 730 N N . MET A 1 105 ? 5.932 0.332 -15.302 1.00 93.75 105 MET A N 1
ATOM 731 C CA . MET A 1 105 ? 5.176 -0.806 -15.829 1.00 93.75 105 MET A CA 1
ATOM 732 C C . MET A 1 105 ? 4.930 -1.837 -14.726 1.00 93.75 105 MET A C 1
ATOM 734 O O . MET A 1 105 ? 3.852 -2.425 -14.651 1.00 93.75 105 MET A O 1
ATOM 738 N N . ALA A 1 106 ? 5.893 -2.001 -13.818 1.00 95.12 106 ALA A N 1
ATOM 739 C CA . ALA A 1 106 ? 5.770 -2.864 -12.647 1.00 95.12 106 ALA A CA 1
ATOM 740 C C . ALA A 1 106 ? 4.947 -2.255 -11.489 1.00 95.12 106 ALA A C 1
ATOM 742 O O . ALA A 1 106 ? 4.757 -2.923 -10.469 1.00 95.12 106 ALA A O 1
ATOM 743 N N . LEU A 1 107 ? 4.418 -1.029 -11.613 1.00 96.44 107 LEU A N 1
ATOM 744 C CA . LEU A 1 107 ? 3.700 -0.344 -10.529 1.00 96.44 107 LEU A CA 1
ATOM 745 C C . LEU A 1 107 ? 2.515 -1.173 -10.017 1.00 96.44 107 LEU A C 1
ATOM 747 O O . LEU A 1 107 ? 2.309 -1.282 -8.809 1.00 96.44 107 LEU A O 1
ATOM 751 N N . GLY A 1 108 ? 1.778 -1.819 -10.923 1.00 96.56 108 GLY A N 1
ATOM 752 C CA . GLY A 1 108 ? 0.691 -2.734 -10.575 1.00 96.56 108 GLY A CA 1
ATOM 753 C C . GLY A 1 108 ? 1.146 -3.877 -9.668 1.00 96.56 108 GLY A C 1
ATOM 754 O O . GLY A 1 108 ? 0.519 -4.143 -8.642 1.00 96.56 108 GLY A O 1
ATOM 755 N N . ALA A 1 109 ? 2.273 -4.508 -9.994 1.00 97.06 109 ALA A N 1
ATOM 756 C CA . ALA A 1 109 ? 2.863 -5.574 -9.189 1.00 97.06 109 ALA A CA 1
ATOM 757 C C . ALA A 1 109 ? 3.377 -5.059 -7.834 1.00 97.06 109 ALA A C 1
ATOM 759 O O . ALA A 1 109 ? 3.145 -5.695 -6.802 1.00 97.06 109 ALA A O 1
ATOM 760 N N . ASN A 1 110 ? 3.996 -3.875 -7.822 1.00 96.31 110 ASN A N 1
ATOM 761 C CA . ASN A 1 110 ? 4.471 -3.207 -6.609 1.00 96.31 110 ASN A CA 1
ATOM 762 C C . ASN A 1 110 ? 3.319 -2.859 -5.654 1.00 96.31 110 ASN A C 1
ATOM 764 O O . ASN A 1 110 ? 3.409 -3.074 -4.446 1.00 96.31 110 ASN A O 1
ATOM 768 N N . VAL A 1 111 ? 2.187 -2.385 -6.172 1.00 97.69 111 VAL A N 1
ATOM 769 C CA . VAL A 1 111 ? 0.985 -2.166 -5.354 1.00 97.69 111 VAL A CA 1
ATOM 770 C C . VAL A 1 111 ? 0.444 -3.498 -4.835 1.00 97.69 111 VAL A C 1
ATOM 772 O O . VAL A 1 111 ? 0.156 -3.620 -3.641 1.00 97.69 111 VAL A O 1
ATOM 775 N N . LEU A 1 112 ? 0.369 -4.522 -5.689 1.00 97.44 112 LEU A N 1
ATOM 776 C CA . LEU A 1 112 ? -0.195 -5.817 -5.318 1.00 97.44 112 LEU A CA 1
ATOM 777 C C . LEU A 1 112 ? 0.576 -6.448 -4.159 1.00 97.44 112 LEU A C 1
ATOM 779 O O . LEU A 1 112 ? -0.003 -6.795 -3.134 1.00 97.44 112 LEU A O 1
ATOM 783 N N . HIS A 1 113 ? 1.891 -6.596 -4.275 1.00 95.12 113 HIS A N 1
ATOM 784 C CA . HIS A 1 113 ? 2.618 -7.352 -3.261 1.00 95.12 113 HIS A CA 1
ATOM 785 C C . HIS A 1 113 ? 2.900 -6.552 -1.973 1.00 95.12 113 HIS A C 1
ATOM 787 O O . HIS A 1 113 ? 2.976 -7.147 -0.902 1.00 95.12 113 HIS A O 1
ATOM 793 N N . MET A 1 114 ? 3.004 -5.216 -2.025 1.00 96.38 114 MET A N 1
ATOM 794 C CA . MET A 1 114 ? 3.353 -4.397 -0.858 1.00 96.38 114 MET A CA 1
ATOM 795 C C . MET A 1 114 ? 2.114 -3.826 -0.183 1.00 96.38 114 MET A C 1
ATOM 797 O O . MET A 1 114 ? 1.963 -3.983 1.027 1.00 96.38 114 MET A O 1
ATOM 801 N N . ALA A 1 115 ? 1.205 -3.201 -0.933 1.00 96.69 115 ALA A N 1
ATOM 802 C CA . ALA A 1 115 ? 0.003 -2.612 -0.348 1.00 96.69 115 ALA A CA 1
ATOM 803 C C . ALA A 1 115 ? -1.058 -3.680 -0.043 1.00 96.69 115 ALA A C 1
ATOM 805 O O . ALA A 1 115 ? -1.633 -3.681 1.046 1.00 96.69 115 ALA A O 1
ATOM 806 N N . VAL A 1 116 ? -1.303 -4.608 -0.975 1.00 96.56 116 VAL A N 1
ATOM 807 C CA . VAL A 1 116 ? -2.365 -5.617 -0.827 1.00 96.56 116 VAL A CA 1
ATOM 808 C C . VAL A 1 116 ? -1.864 -6.821 -0.030 1.00 96.56 116 VAL A C 1
ATOM 810 O O . VAL A 1 116 ? -2.325 -7.045 1.085 1.00 96.56 116 VAL A O 1
ATOM 813 N N . VAL A 1 117 ? -0.898 -7.584 -0.542 1.00 96.31 117 VAL A N 1
ATOM 814 C CA . VAL A 1 117 ? -0.422 -8.802 0.139 1.00 96.31 117 VAL A CA 1
ATOM 815 C C . VAL A 1 117 ? 0.297 -8.450 1.444 1.00 96.31 117 VAL A C 1
ATOM 817 O O . VAL A 1 117 ? -0.082 -8.940 2.506 1.00 96.31 117 VAL A O 1
ATOM 820 N N . GLY A 1 118 ? 1.290 -7.559 1.393 1.00 93.44 118 GLY A N 1
ATOM 821 C CA . GLY A 1 118 ? 2.046 -7.140 2.574 1.00 93.44 118 GLY A CA 1
ATOM 822 C C . GLY A 1 118 ? 1.207 -6.356 3.587 1.00 93.44 118 GLY A C 1
ATOM 823 O O . GLY A 1 118 ? 1.246 -6.648 4.781 1.00 93.44 118 GLY A O 1
ATOM 824 N N . GLY A 1 119 ? 0.434 -5.372 3.123 1.00 94.75 119 GLY A N 1
ATOM 825 C CA . GLY A 1 119 ? -0.396 -4.519 3.973 1.00 94.75 119 GLY A CA 1
ATOM 826 C C . GLY A 1 119 ? -1.665 -5.209 4.471 1.00 94.75 119 GLY A C 1
ATOM 827 O O . GLY A 1 119 ? -1.796 -5.465 5.668 1.00 94.75 119 GLY A O 1
ATOM 828 N N . LEU A 1 120 ? -2.603 -5.518 3.570 1.00 94.69 120 LEU A N 1
ATOM 829 C CA . LEU A 1 120 ? -3.891 -6.124 3.939 1.00 94.69 120 LEU A CA 1
ATOM 830 C C . LEU A 1 120 ? -3.727 -7.559 4.449 1.00 94.69 120 LEU A C 1
ATOM 832 O O . LEU A 1 120 ? -4.314 -7.912 5.473 1.00 94.69 120 LEU A O 1
ATOM 836 N N . GLY A 1 121 ? -2.916 -8.374 3.770 1.00 95.00 121 GLY A N 1
ATOM 837 C CA . GLY A 1 121 ? -2.635 -9.746 4.200 1.00 95.00 121 GLY A CA 1
ATOM 838 C C . GLY A 1 121 ? -1.926 -9.784 5.554 1.00 95.00 121 GLY A C 1
ATOM 839 O O . GLY A 1 121 ? -2.363 -10.489 6.465 1.00 95.00 121 GLY A O 1
ATOM 840 N N . GLY A 1 122 ? -0.898 -8.954 5.744 1.00 94.69 122 GLY A N 1
ATOM 841 C CA . GLY A 1 122 ? -0.221 -8.829 7.035 1.00 94.69 122 GLY A CA 1
ATOM 842 C C . GLY A 1 122 ? -1.131 -8.293 8.148 1.00 94.69 122 GLY A C 1
ATOM 843 O O . GLY A 1 122 ? -1.058 -8.761 9.285 1.00 94.69 122 GLY A O 1
ATOM 844 N N . TYR A 1 123 ? -2.056 -7.380 7.836 1.00 95.69 123 TYR A N 1
ATOM 845 C CA . TYR A 1 123 ? -3.073 -6.931 8.789 1.00 95.69 123 TYR A CA 1
ATOM 846 C C . TYR A 1 123 ? -4.041 -8.050 9.191 1.00 95.69 123 TYR A C 1
ATOM 848 O O . TYR A 1 123 ? -4.385 -8.169 10.367 1.00 95.69 123 TYR A O 1
ATOM 856 N N . ALA A 1 124 ? -4.459 -8.902 8.251 1.00 94.50 124 ALA A N 1
ATOM 857 C CA . ALA A 1 124 ? -5.296 -10.057 8.566 1.00 94.50 124 ALA A CA 1
ATOM 858 C C . ALA A 1 124 ? -4.591 -10.998 9.558 1.00 94.50 124 ALA A C 1
ATOM 860 O O . ALA A 1 124 ? -5.190 -11.397 10.558 1.00 94.50 124 ALA A O 1
ATOM 861 N N . VAL A 1 125 ? -3.299 -11.270 9.344 1.00 94.69 125 VAL A N 1
ATOM 862 C CA . VAL A 1 125 ? -2.467 -12.039 10.285 1.00 94.69 125 VAL A CA 1
ATOM 863 C C . VAL A 1 125 ? -2.387 -11.343 11.647 1.00 94.69 125 VAL A C 1
ATOM 865 O O . VAL A 1 125 ? -2.613 -11.985 12.672 1.00 94.69 125 VAL A O 1
ATOM 868 N N . TYR A 1 126 ? -2.148 -10.028 11.675 1.00 93.12 126 TYR A N 1
ATOM 869 C CA . TYR A 1 126 ? -2.144 -9.236 12.910 1.00 93.12 126 TYR A CA 1
ATOM 870 C C . TYR A 1 126 ? -3.460 -9.370 13.694 1.00 93.12 126 TYR A C 1
ATOM 872 O O . TYR A 1 126 ? -3.436 -9.596 14.905 1.00 93.12 126 TYR A O 1
ATOM 880 N N . VAL A 1 127 ? -4.612 -9.280 13.021 1.00 92.81 127 VAL A N 1
ATOM 881 C CA . VAL A 1 127 ? -5.930 -9.427 13.660 1.00 92.81 127 VAL A CA 1
ATOM 882 C C . VAL A 1 127 ? -6.110 -10.826 14.237 1.00 92.81 127 VAL A C 1
ATOM 884 O O . VAL A 1 127 ? -6.616 -10.955 15.353 1.00 92.81 127 VAL A O 1
ATOM 887 N N . VAL A 1 128 ? -5.693 -11.866 13.509 1.00 93.44 128 VAL A N 1
ATOM 888 C CA . VAL A 1 128 ? -5.728 -13.244 14.010 1.00 93.44 128 VAL A CA 1
ATOM 889 C C . VAL A 1 128 ? -4.870 -13.343 15.268 1.00 93.44 128 VAL A C 1
ATOM 891 O O . VAL A 1 128 ? -5.411 -13.628 16.331 1.00 93.44 128 VAL A O 1
ATOM 894 N N . ILE A 1 129 ? -3.583 -13.003 15.205 1.00 92.94 129 ILE A N 1
ATOM 895 C CA . ILE A 1 129 ? -2.668 -13.089 16.356 1.00 92.94 129 ILE A CA 1
ATOM 896 C C . 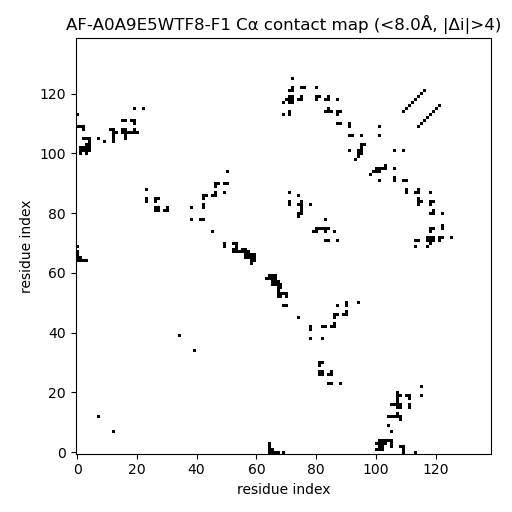ILE A 1 129 ? -3.215 -12.320 17.565 1.00 92.94 129 ILE A C 1
ATOM 898 O O . ILE A 1 129 ? -3.248 -12.849 18.676 1.00 92.94 129 ILE A O 1
ATOM 902 N N . ARG A 1 130 ? -3.715 -11.096 17.361 1.00 92.00 130 ARG A N 1
ATOM 903 C CA . ARG A 1 130 ? -4.290 -10.281 18.438 1.00 92.00 130 ARG A CA 1
ATOM 904 C C . ARG A 1 130 ? -5.504 -10.942 19.090 1.00 92.00 130 ARG A C 1
ATOM 906 O O . ARG A 1 130 ? -5.671 -10.816 20.299 1.00 92.00 130 ARG A O 1
ATOM 913 N N . ARG A 1 131 ? -6.352 -11.633 18.324 1.00 91.81 131 ARG A N 1
ATOM 914 C CA . ARG A 1 131 ? -7.497 -12.383 18.871 1.00 91.81 131 ARG A CA 1
ATOM 915 C C . ARG A 1 131 ? -7.043 -13.569 19.715 1.00 91.81 131 ARG A C 1
ATOM 917 O O . ARG A 1 131 ? -7.601 -13.777 20.785 1.00 91.81 131 ARG A O 1
ATOM 924 N N . TRP A 1 132 ? -6.021 -14.295 19.265 1.00 91.50 132 TRP A N 1
ATOM 925 C CA . TRP A 1 132 ? -5.456 -15.423 20.008 1.00 91.50 132 TRP A CA 1
ATOM 926 C C . TRP A 1 132 ? -4.793 -14.976 21.319 1.00 91.50 132 TRP A C 1
ATOM 928 O O . TRP A 1 132 ? -5.073 -15.545 22.367 1.00 91.50 132 TRP A O 1
ATOM 938 N N . LEU A 1 133 ? -3.985 -13.912 21.289 1.00 89.19 133 LEU A N 1
ATOM 939 C CA . LEU A 1 133 ? -3.319 -13.379 22.486 1.00 89.19 133 LEU A CA 1
ATOM 940 C C . LEU A 1 133 ? -4.290 -12.661 23.438 1.00 89.19 133 LEU A C 1
ATOM 942 O O . LEU A 1 133 ? -4.185 -12.790 24.654 1.00 89.19 133 LEU A O 1
ATOM 946 N N . GLY A 1 134 ? -5.262 -11.922 22.899 1.00 67.19 134 GLY A N 1
ATOM 947 C CA . GLY A 1 134 ? -6.287 -11.230 23.686 1.00 67.19 134 GLY A CA 1
ATOM 948 C C . GLY A 1 134 ? -7.342 -12.159 24.297 1.00 67.19 134 GLY A C 1
ATOM 949 O O . GLY A 1 134 ? -8.056 -11.742 25.206 1.00 67.19 134 GLY A O 1
ATOM 950 N N . GLY A 1 135 ? -7.433 -13.410 23.832 1.00 56.03 135 GLY A N 1
ATOM 951 C CA . GLY A 1 135 ? -8.317 -14.440 24.381 1.00 56.03 135 GLY A CA 1
ATOM 952 C C . GLY A 1 135 ? -7.861 -15.029 25.722 1.00 56.03 135 GLY A C 1
ATOM 953 O O . GLY A 1 135 ? -8.664 -15.674 26.384 1.00 56.03 135 GLY A O 1
ATOM 954 N N . GLY A 1 136 ? -6.614 -14.785 26.152 1.00 49.19 136 GLY A N 1
ATOM 955 C CA . GLY A 1 136 ? -6.082 -15.253 27.444 1.00 49.19 136 GLY A CA 1
ATOM 956 C C . GLY A 1 136 ? -6.251 -14.276 28.617 1.00 49.19 136 GLY A C 1
ATOM 957 O O . GLY A 1 136 ? -5.971 -14.639 29.752 1.00 49.19 136 GLY A O 1
ATOM 958 N N . ALA A 1 137 ? -6.706 -13.044 28.371 1.00 51.50 137 ALA A N 1
ATOM 959 C CA . ALA A 1 137 ? -6.781 -11.974 29.378 1.00 51.50 137 ALA A CA 1
ATOM 960 C C . ALA A 1 137 ? -8.207 -11.718 29.913 1.00 51.50 137 ALA A C 1
ATOM 962 O O . ALA A 1 137 ? -8.532 -10.602 30.318 1.00 51.50 137 ALA A O 1
ATOM 963 N N . ARG A 1 138 ? -9.083 -12.730 29.874 1.00 49.69 138 ARG A N 1
ATOM 964 C CA . ARG A 1 138 ? -10.459 -12.671 30.405 1.00 49.69 138 ARG A CA 1
ATOM 965 C C . ARG A 1 138 ? -10.851 -13.970 31.125 1.00 49.69 138 ARG A C 1
ATOM 967 O O . ARG A 1 138 ? -11.828 -14.609 30.742 1.00 49.69 138 ARG A O 1
ATOM 974 N N . GLY A 1 139 ? -10.055 -14.353 32.124 1.00 38.25 139 GLY A N 1
ATOM 975 C CA . GLY A 1 139 ? -10.430 -15.307 33.173 1.00 38.25 139 GLY A CA 1
ATOM 976 C C . GLY A 1 139 ? -10.720 -14.559 34.461 1.00 38.25 139 GLY A C 1
ATOM 977 O O . GLY A 1 139 ? -9.917 -13.649 34.765 1.00 38.25 139 GLY A O 1
#

Sequence (139 aa):
MHIPDGVLSTEVCVATGVVSAGAVGYSLHRMKTALADRTIPLTGMMAALVFAGQMVNFPLGVVPVSGHLLGGVLSAAVLGPWAACVAMTMVLVVQCILFADGGLMALGANVLHMAVVGGLGGYAVYVVIRRWLGGGARG

Foldseek 3Di:
DFDAPPPDDLVVLVVLLVVLCVLLVVLVVVCVVPDDPPLVVVLQVLLVVQLVQQVPWACPVPDRAIDTDLCQQVQCVVRNLSSSLNSSLVSLVCCCPPVVRHYPSCSSVSSCCRNPCVRVVSNVVVVVVCCVVVVVPPD

Secondary structure (DSSP, 8-state):
-PPPTTSS-HHHHHHHHHHHHHHHHHHHHHHHHH--TTHHHHHHHHHHHHHHHHHSEEE-SSSS-EEE---HHHHHHHH-HHHHHHHHHHHHHHHHHHS--S-STTHHHHIIIIIIIIIIIHHHHHHHHHHHHHTTS--

Radius of gyration: 15.83 Å; Cα contacts (8 Å, |Δi|>4): 193; chains: 1; bounding box: 42×29×53 Å

pLDDT: mean 89.7, std 11.23, range [38.25, 97.88]

Nearest PDB structures (foldseek):
  4m5c-assembly1_A  TM=9.299E-01  e=3.014E-08  Caldanaerobacter subterraneus subsp. tengcongensis MB4
  4m58-assembly1_A  TM=9.597E-01  e=9.282E-08  Caldanaerobacter subterraneus subsp. tengcongensis MB4
  5x3x-assembly2_m  TM=8.300E-01  e=6.742E-05  Rhodobacter capsulatus

Mean predicted aligned error: 5.33 Å